Protein AF-A0A0P1L965-F1 (afdb_monomer)

Foldseek 3Di:
DDPVVVVVVVVVVVVVVVPPPPQQFLVVLVPDDLVRQLVVLVVVVVVLVVVLVVLLVVLVVCCVVVNDHPVVSCVVSCVSCVQVDLDPDDSSNLSVQLNVQSVDVLRRQQGVVLSSSLSRVVSVPDDCPDPVNVVSSVVRSPPD

Solvent-accessible surface area (backbone atoms only — not comparable to full-atom values): 8160 Å² total; per-residue (Å²): 132,56,76,65,57,55,53,53,52,51,50,51,56,53,54,55,65,71,66,55,77,76,70,57,18,26,63,52,56,68,71,46,55,73,65,59,49,44,52,51,51,48,53,52,50,52,51,50,57,52,51,52,52,53,48,50,52,53,44,51,52,36,38,76,70,66,75,42,54,70,69,57,45,50,53,50,49,53,58,56,50,62,79,69,49,55,84,88,67,47,61,67,58,52,48,51,52,52,51,60,53,41,68,40,78,76,38,29,74,29,40,49,71,62,50,48,50,55,50,40,44,39,67,67,65,46,53,73,88,37,71,69,44,46,51,52,53,50,54,49,54,63,76,113

Secondary structure (DSSP, 8-state):
--HHHHHHHHHHHHHHHHTS----BHHHHHTS-HHHHHHHHHHHHHHHHHHHHHHHHHHHHHHHTTSS-HHHHHHHHHHHHHTT--TT--HHHHHHHHHHHHTSGGGTTSBHHHHHHHHHHHHTT--TTSHHHHHHHHHHHT--

Organism: NCBI:txid1633631

Radius of gyration: 21.32 Å; Cα contacts (8 Å, |Δi|>4): 87; chains: 1; bounding box: 48×51×56 Å

Sequence (144 aa):
MSRVSLVVSALIIFAASLYSQSVRDGKWWQGLDKNAKIYFVAGFWNGVTWGDDVLKDALANLQKNGIINQNAADAVFQKWTGYTDIGSTKVGEIVDRIDNLYSDPQNQAIVISDMMTVVVLNIQGLSLSTDVMQQLLQSYRQRR

pLDDT: mean 91.23, std 10.3, range [54.44, 98.31]

Structure (mmCIF, N/CA/C/O backbone):
data_AF-A0A0P1L965-F1
#
_entry.id   AF-A0A0P1L965-F1
#
loop_
_atom_site.group_PDB
_atom_site.id
_atom_site.type_symbol
_atom_site.label_atom_id
_atom_site.label_alt_id
_atom_site.label_comp_id
_atom_site.label_asym_id
_atom_site.label_entity_id
_atom_site.label_seq_id
_atom_site.pdbx_PDB_ins_code
_atom_site.Cartn_x
_atom_site.Cartn_y
_atom_site.Cartn_z
_atom_site.occupancy
_atom_site.B_iso_or_equiv
_atom_site.auth_seq_id
_atom_site.auth_comp_id
_atom_site.auth_asym_id
_atom_site.auth_atom_id
_atom_site.pdbx_PDB_model_num
ATOM 1 N N . MET A 1 1 ? 23.179 -38.370 -28.902 1.00 59.09 1 MET A N 1
ATOM 2 C CA . MET A 1 1 ? 21.839 -37.783 -28.672 1.00 59.09 1 MET A CA 1
ATOM 3 C C . MET A 1 1 ? 21.115 -37.697 -30.004 1.00 59.09 1 MET A C 1
ATOM 5 O O . MET A 1 1 ? 21.708 -37.208 -30.958 1.00 59.09 1 MET A O 1
ATOM 9 N N . SER A 1 2 ? 19.896 -38.230 -30.111 1.00 70.88 2 SER A N 1
ATOM 10 C CA . SER A 1 2 ? 19.133 -38.154 -31.365 1.00 70.88 2 SER A CA 1
ATOM 11 C C . SER A 1 2 ? 18.650 -36.716 -31.605 1.00 70.88 2 SER A C 1
ATOM 13 O O . SER A 1 2 ? 18.393 -35.987 -30.645 1.00 70.88 2 SER A O 1
ATOM 15 N N . ARG A 1 3 ? 18.496 -36.298 -32.871 1.00 72.50 3 ARG A N 1
ATOM 16 C CA . ARG A 1 3 ? 17.924 -34.979 -33.221 1.00 72.50 3 ARG A CA 1
ATOM 17 C C . ARG A 1 3 ? 16.537 -34.771 -32.598 1.00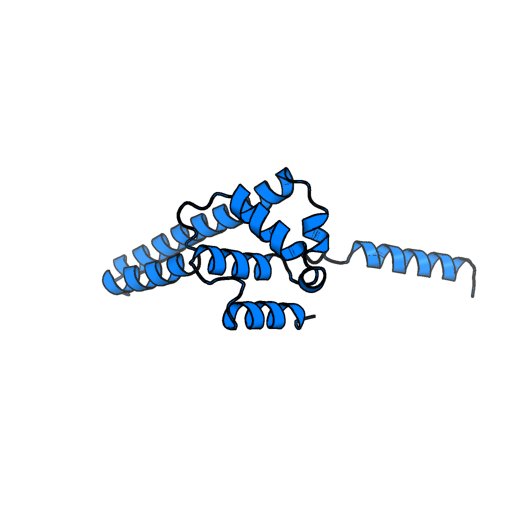 72.50 3 ARG A C 1
ATOM 19 O O . ARG A 1 3 ? 16.204 -33.659 -32.211 1.00 72.50 3 ARG A O 1
ATOM 26 N N . VAL A 1 4 ? 15.778 -35.855 -32.426 1.00 75.81 4 VAL A N 1
ATOM 27 C CA . VAL A 1 4 ? 14.467 -35.861 -31.764 1.00 75.81 4 VAL A CA 1
ATOM 28 C C . VAL A 1 4 ? 14.594 -35.505 -30.278 1.00 75.81 4 VAL A C 1
ATOM 30 O O . VAL A 1 4 ? 13.823 -34.697 -29.775 1.00 75.81 4 VAL A O 1
ATOM 33 N N . SER A 1 5 ? 15.614 -36.022 -29.587 1.00 74.06 5 SER A N 1
ATOM 34 C CA . SER A 1 5 ? 15.858 -35.718 -28.169 1.00 74.06 5 SER A CA 1
ATOM 35 C C . SER A 1 5 ? 16.186 -34.238 -27.930 1.00 74.06 5 SER A C 1
ATOM 37 O O . SER A 1 5 ? 15.726 -33.674 -26.946 1.00 74.06 5 SER A O 1
ATOM 39 N N . LEU A 1 6 ? 16.921 -33.588 -28.842 1.00 80.38 6 LEU A N 1
ATOM 40 C CA . LEU A 1 6 ? 17.230 -32.151 -28.750 1.00 80.38 6 LEU A CA 1
ATOM 41 C C . LEU A 1 6 ? 15.986 -31.270 -28.930 1.00 80.38 6 LEU A C 1
ATOM 43 O O . LEU A 1 6 ? 15.813 -30.298 -28.199 1.00 80.38 6 LEU A O 1
ATOM 47 N N . VAL A 1 7 ? 15.104 -31.630 -29.867 1.00 82.88 7 VAL A N 1
ATOM 48 C CA . VAL A 1 7 ? 13.850 -30.900 -30.117 1.00 82.88 7 VAL A CA 1
ATOM 49 C C . VAL A 1 7 ? 12.899 -31.022 -28.926 1.00 82.88 7 VAL A C 1
ATOM 51 O O . VAL A 1 7 ? 12.320 -30.027 -28.498 1.00 82.88 7 VAL A O 1
ATOM 54 N N . VAL A 1 8 ? 12.786 -32.218 -28.342 1.00 82.81 8 VAL A N 1
ATOM 55 C CA . VAL A 1 8 ? 11.954 -32.449 -27.152 1.00 82.81 8 VAL A CA 1
ATOM 56 C C . VAL A 1 8 ? 12.480 -31.659 -25.949 1.00 82.81 8 VAL A C 1
ATOM 58 O O . VAL A 1 8 ? 11.697 -30.993 -25.278 1.00 82.81 8 VAL A O 1
ATOM 61 N N . SER A 1 9 ? 13.794 -31.647 -25.701 1.00 81.00 9 SER A N 1
ATOM 62 C CA . SER A 1 9 ? 14.376 -30.845 -24.615 1.00 81.00 9 SER A CA 1
ATOM 63 C C . SER A 1 9 ? 14.174 -29.339 -24.816 1.00 81.00 9 SER A C 1
ATOM 65 O O . SER A 1 9 ? 13.839 -28.643 -23.860 1.00 81.00 9 SER A O 1
ATOM 67 N N . ALA A 1 10 ? 14.314 -28.834 -26.046 1.00 81.44 10 ALA A N 1
ATOM 68 C CA . ALA A 1 10 ? 14.072 -27.425 -26.355 1.00 81.44 10 ALA A CA 1
ATOM 69 C C . ALA A 1 10 ? 12.603 -27.023 -26.134 1.00 81.44 10 ALA A C 1
ATOM 71 O O . ALA A 1 10 ? 12.336 -25.968 -25.563 1.00 81.44 10 ALA A O 1
ATOM 72 N N . LEU A 1 11 ? 11.653 -27.884 -26.518 1.00 81.00 11 LEU A N 1
ATOM 73 C CA . LEU A 1 11 ? 10.222 -27.664 -26.289 1.00 81.00 11 LEU A CA 1
ATOM 74 C C . LEU A 1 11 ? 9.863 -27.666 -24.799 1.00 81.00 11 LEU A C 1
ATOM 76 O O . LEU A 1 11 ? 9.066 -26.836 -24.371 1.00 81.00 11 LEU A O 1
ATOM 80 N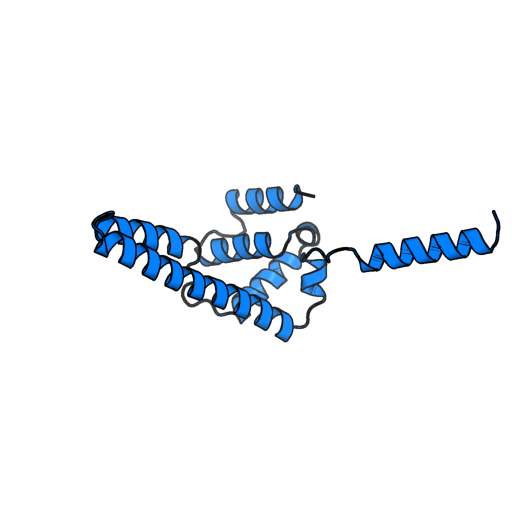 N . ILE A 1 12 ? 10.471 -28.548 -24.001 1.00 77.69 12 ILE A N 1
ATOM 81 C CA . ILE A 1 12 ? 10.251 -28.594 -22.547 1.00 77.69 12 ILE A CA 1
ATOM 82 C C . ILE A 1 12 ? 10.799 -27.330 -21.868 1.00 77.69 12 ILE A C 1
ATOM 84 O O . ILE A 1 12 ? 10.114 -26.747 -21.030 1.00 77.69 12 ILE A O 1
ATOM 88 N N . ILE A 1 13 ? 11.992 -26.862 -22.256 1.00 75.75 13 ILE A N 1
ATOM 89 C CA . ILE A 1 13 ? 12.577 -25.615 -21.730 1.00 75.75 13 ILE A CA 1
ATOM 90 C C . ILE A 1 13 ? 11.714 -24.403 -22.117 1.00 75.75 13 ILE A C 1
ATOM 92 O O . ILE A 1 13 ? 11.457 -23.531 -21.287 1.00 75.75 13 ILE A O 1
ATOM 96 N N . PHE A 1 14 ? 11.215 -24.370 -23.354 1.00 73.69 14 PHE A N 1
ATOM 97 C CA . PHE A 1 14 ? 10.331 -23.306 -23.825 1.00 73.69 14 PHE A CA 1
ATOM 98 C C . PHE A 1 14 ? 8.984 -23.311 -23.083 1.00 73.69 14 PHE A C 1
ATOM 100 O O . PHE A 1 14 ? 8.541 -22.270 -22.603 1.00 73.69 14 PHE A O 1
ATOM 107 N N . ALA A 1 15 ? 8.368 -24.480 -22.891 1.00 70.12 15 ALA A N 1
ATOM 108 C CA . ALA A 1 15 ? 7.123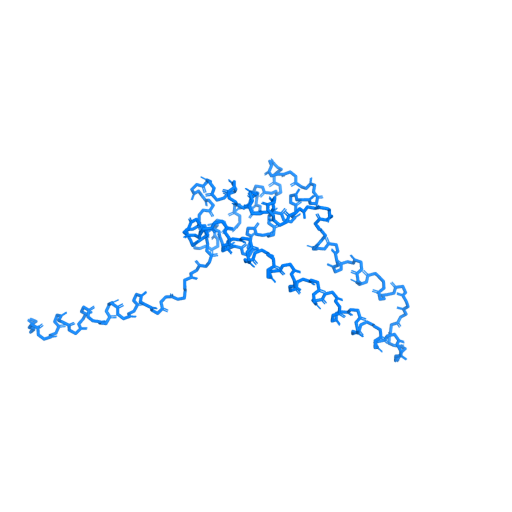 -24.616 -22.135 1.00 70.12 15 ALA A CA 1
ATOM 109 C C . ALA A 1 15 ? 7.284 -24.232 -20.651 1.00 70.12 15 ALA A C 1
ATOM 111 O O . ALA A 1 15 ? 6.410 -23.573 -20.091 1.00 70.12 15 ALA A O 1
ATOM 112 N N . ALA A 1 16 ? 8.419 -24.569 -20.029 1.00 60.66 16 ALA A N 1
ATOM 113 C CA . ALA A 1 16 ? 8.727 -24.178 -18.653 1.00 60.66 16 ALA A CA 1
ATOM 114 C C . ALA A 1 16 ? 8.870 -22.652 -18.490 1.00 60.66 16 ALA A C 1
ATOM 116 O O . ALA A 1 16 ? 8.488 -22.107 -17.457 1.00 60.66 16 ALA A O 1
ATOM 117 N N . SER A 1 17 ? 9.356 -21.948 -19.520 1.00 59.97 17 SER A N 1
ATOM 118 C CA . SER A 1 17 ? 9.472 -20.481 -19.505 1.00 59.97 17 SER A CA 1
ATOM 119 C C . SER A 1 17 ? 8.118 -19.756 -19.534 1.00 59.97 17 SER A C 1
ATOM 121 O O . SER A 1 17 ? 7.993 -18.673 -18.966 1.00 59.97 17 SER A O 1
ATOM 123 N N . LEU A 1 18 ? 7.088 -20.376 -20.121 1.00 58.31 18 LEU A N 1
ATOM 124 C CA . LEU A 1 18 ? 5.727 -19.830 -20.202 1.00 58.31 18 LEU A CA 1
ATOM 125 C C . LEU A 1 18 ? 4.917 -20.034 -18.910 1.00 58.31 18 LEU A C 1
ATOM 127 O O . LEU A 1 18 ? 3.943 -19.323 -18.683 1.00 58.31 18 LEU A O 1
ATOM 131 N N . TYR A 1 19 ? 5.318 -20.992 -18.068 1.00 54.47 19 TYR A N 1
ATOM 132 C CA . TYR A 1 19 ? 4.640 -21.344 -16.813 1.00 54.47 19 TYR A CA 1
ATOM 133 C C . TYR A 1 19 ? 5.192 -20.622 -15.577 1.00 54.47 19 TYR A C 1
ATOM 135 O O . TYR A 1 19 ? 4.700 -20.834 -14.467 1.00 54.47 19 TYR A O 1
ATOM 143 N N . SER A 1 20 ? 6.204 -19.766 -15.741 1.00 54.44 20 SER A N 1
ATOM 144 C CA . SER A 1 20 ? 6.662 -18.904 -14.656 1.00 54.44 20 SER A CA 1
ATOM 145 C C . SER A 1 20 ? 5.561 -17.893 -14.344 1.00 54.44 20 SER A C 1
ATOM 147 O O . SER A 1 20 ? 5.280 -17.002 -15.146 1.00 54.44 20 SER A O 1
ATOM 149 N N . GLN A 1 21 ? 4.911 -18.042 -13.187 1.00 58.06 21 GLN A N 1
ATOM 150 C CA . GLN A 1 21 ? 4.037 -17.011 -12.641 1.00 58.06 21 GLN A CA 1
ATOM 151 C C . GLN A 1 21 ? 4.863 -15.727 -12.571 1.00 58.06 21 GLN A C 1
ATOM 153 O O . GLN A 1 21 ? 5.801 -15.638 -11.780 1.00 58.06 21 GLN A O 1
ATOM 158 N N . SER A 1 22 ? 4.572 -14.764 -13.451 1.00 68.00 22 SER A N 1
ATOM 159 C CA . SER A 1 22 ? 5.383 -13.556 -13.559 1.00 68.00 22 SER A CA 1
ATOM 160 C C . SER A 1 22 ? 5.375 -12.856 -12.206 1.00 68.00 22 SER A C 1
ATOM 162 O O . SER A 1 22 ? 4.333 -12.353 -11.768 1.00 68.00 22 SER A O 1
ATOM 164 N N . VAL A 1 23 ? 6.520 -12.860 -11.527 1.00 87.38 23 VAL A N 1
ATOM 165 C CA . VAL A 1 23 ? 6.676 -12.141 -10.270 1.00 87.38 23 VAL A CA 1
ATOM 166 C C . VAL A 1 23 ? 6.390 -10.673 -10.568 1.00 87.38 23 VAL A C 1
ATOM 168 O O . VAL A 1 23 ? 7.022 -10.073 -11.435 1.00 87.38 23 VAL A O 1
ATOM 171 N N . ARG A 1 24 ? 5.385 -10.108 -9.897 1.00 93.50 24 ARG A N 1
ATOM 172 C CA . ARG A 1 24 ? 4.991 -8.708 -10.080 1.00 93.50 24 ARG A CA 1
ATOM 173 C C . ARG A 1 24 ? 5.973 -7.824 -9.327 1.00 93.50 24 ARG A C 1
ATOM 175 O O . ARG A 1 24 ? 5.716 -7.458 -8.187 1.00 93.50 24 ARG A O 1
ATOM 182 N N . ASP A 1 25 ? 7.123 -7.565 -9.926 1.00 95.31 25 ASP A N 1
ATOM 183 C CA . ASP A 1 25 ? 8.208 -6.761 -9.365 1.00 95.31 25 ASP A CA 1
ATOM 184 C C . ASP A 1 25 ? 8.496 -5.511 -10.195 1.00 95.31 25 ASP A C 1
ATOM 186 O O . ASP A 1 25 ? 7.691 -5.137 -11.048 1.00 95.31 25 ASP A O 1
ATOM 190 N N . GLY A 1 26 ? 9.623 -4.846 -9.939 1.00 96.12 26 GLY A N 1
ATOM 191 C CA . GLY A 1 26 ? 9.989 -3.618 -10.638 1.00 96.12 26 GLY A CA 1
ATOM 192 C C . GLY A 1 26 ? 10.128 -3.792 -12.147 1.00 96.12 26 GLY A C 1
ATOM 193 O O . GLY A 1 26 ? 9.722 -2.901 -12.891 1.00 96.12 26 GLY A O 1
ATOM 194 N N . LYS A 1 27 ? 10.598 -4.957 -12.615 1.00 94.75 27 LYS A N 1
ATOM 195 C CA . LYS A 1 27 ? 10.725 -5.230 -14.055 1.00 94.75 27 LYS A CA 1
ATOM 196 C C . LYS A 1 27 ? 9.356 -5.371 -14.698 1.00 94.75 27 LYS A C 1
ATOM 198 O O . LYS A 1 27 ? 9.109 -4.801 -15.759 1.00 94.75 27 LYS A O 1
ATOM 203 N N . TRP A 1 28 ? 8.463 -6.110 -14.040 1.00 95.94 28 TRP A N 1
ATOM 204 C CA . TRP A 1 28 ? 7.070 -6.210 -14.465 1.00 95.94 28 TRP A CA 1
ATOM 205 C C . TRP A 1 28 ? 6.403 -4.830 -14.483 1.00 95.94 28 TRP A C 1
ATOM 207 O O . TRP A 1 28 ? 5.800 -4.463 -15.487 1.00 95.94 28 TRP A O 1
ATOM 217 N N . TRP A 1 29 ? 6.567 -4.046 -13.415 1.00 97.50 29 TRP A N 1
ATOM 218 C CA . TRP A 1 29 ? 5.974 -2.719 -13.275 1.00 97.50 29 TRP A CA 1
ATOM 219 C C . TRP A 1 29 ? 6.456 -1.739 -14.349 1.00 97.50 29 TRP A C 1
ATOM 221 O O . TRP A 1 29 ? 5.648 -1.047 -14.964 1.00 97.50 29 TRP A O 1
ATOM 231 N N . GLN A 1 30 ? 7.763 -1.694 -14.618 1.00 96.19 30 GLN A N 1
ATOM 232 C CA . GLN A 1 30 ? 8.338 -0.828 -15.651 1.00 96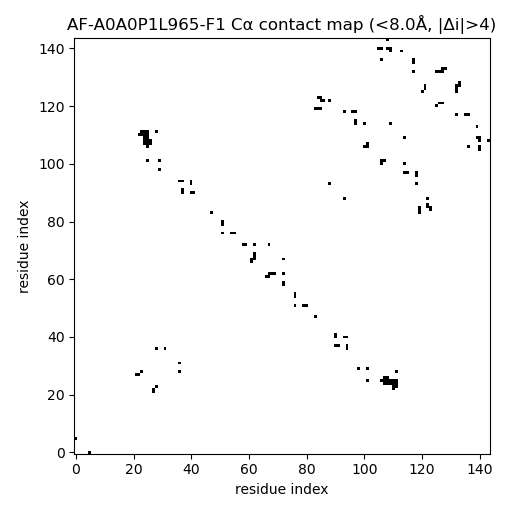.19 30 GLN A CA 1
ATOM 233 C C . GLN A 1 30 ? 7.933 -1.230 -17.072 1.00 96.19 30 GLN A C 1
ATOM 235 O O . GLN A 1 30 ? 7.933 -0.378 -17.958 1.00 96.19 30 GLN A O 1
ATOM 240 N N . GLY A 1 31 ? 7.559 -2.494 -17.288 1.00 95.38 31 GLY A N 1
ATOM 241 C CA . GLY A 1 31 ? 7.004 -2.965 -18.556 1.00 95.38 31 GLY A CA 1
ATOM 242 C C . GLY A 1 31 ? 5.559 -2.525 -18.814 1.00 95.38 31 GLY A C 1
ATOM 243 O O . GLY A 1 31 ? 5.071 -2.694 -19.930 1.00 95.38 31 GLY A O 1
ATOM 244 N N . LEU A 1 32 ? 4.864 -1.975 -17.813 1.00 96.50 32 LEU A N 1
ATOM 245 C CA . LEU A 1 32 ? 3.499 -1.478 -17.956 1.00 96.50 32 LEU A CA 1
ATOM 246 C C . LEU A 1 32 ? 3.477 -0.052 -18.510 1.00 96.50 32 LEU A C 1
ATOM 248 O O . LEU A 1 32 ? 4.271 0.805 -18.113 1.00 96.50 32 LEU A O 1
ATOM 252 N N . ASP A 1 33 ? 2.488 0.237 -19.353 1.00 97.06 33 ASP A N 1
ATOM 253 C CA . ASP A 1 33 ? 2.155 1.618 -19.683 1.00 97.06 33 ASP A CA 1
ATOM 254 C C . ASP A 1 33 ? 1.503 2.350 -18.491 1.00 97.06 33 ASP A C 1
ATOM 256 O O . ASP A 1 33 ? 1.093 1.755 -17.486 1.00 97.06 33 ASP A O 1
ATOM 260 N N . LYS A 1 34 ? 1.399 3.678 -18.601 1.00 95.25 34 LYS A N 1
ATOM 261 C CA . LYS A 1 34 ? 0.858 4.526 -17.531 1.00 95.25 34 LYS A CA 1
ATOM 262 C C . LYS A 1 34 ? -0.591 4.177 -17.164 1.00 95.25 34 LYS A C 1
ATOM 264 O O . LYS A 1 34 ? -0.939 4.231 -15.986 1.00 95.25 34 LYS A O 1
ATOM 269 N N . ASN A 1 35 ? -1.428 3.806 -18.132 1.00 96.38 35 ASN A N 1
ATOM 270 C CA . ASN A 1 35 ? -2.830 3.478 -17.873 1.00 96.38 35 ASN A CA 1
ATOM 271 C C . ASN A 1 35 ? -2.945 2.158 -17.106 1.00 96.38 35 ASN A C 1
ATOM 273 O O . ASN A 1 35 ? -3.685 2.083 -16.129 1.00 96.38 35 ASN A O 1
ATOM 277 N N . ALA A 1 36 ? -2.160 1.147 -17.480 1.00 97.50 36 ALA A N 1
ATOM 278 C CA . ALA A 1 36 ? -2.102 -0.130 -16.779 1.00 97.50 36 ALA A CA 1
ATOM 279 C C . ALA A 1 36 ? -1.660 0.032 -15.313 1.00 97.50 36 ALA A C 1
ATOM 281 O O . ALA A 1 36 ? -2.263 -0.568 -14.422 1.00 97.50 36 ALA A O 1
ATOM 282 N N . LYS A 1 37 ? -0.674 0.899 -15.040 1.00 98.12 37 LYS A N 1
ATOM 283 C CA . LYS A 1 37 ? -0.258 1.243 -13.667 1.00 98.12 37 LYS A CA 1
ATOM 284 C C . LYS A 1 37 ? -1.383 1.908 -12.871 1.00 98.12 37 LYS A C 1
ATOM 286 O O . LYS A 1 37 ? -1.640 1.523 -11.731 1.00 98.12 37 LYS A O 1
ATOM 291 N N . ILE A 1 38 ? -2.084 2.867 -13.481 1.00 97.06 38 ILE A N 1
ATOM 292 C CA . ILE A 1 38 ? -3.236 3.542 -12.866 1.00 97.06 38 ILE A CA 1
ATOM 293 C C . ILE A 1 38 ? -4.341 2.534 -12.542 1.00 97.06 38 ILE A C 1
ATOM 295 O O . ILE A 1 38 ? -4.840 2.532 -11.420 1.00 97.06 38 ILE A O 1
ATOM 299 N N . TYR A 1 39 ? -4.701 1.650 -13.478 1.00 96.81 39 TYR A N 1
ATOM 300 C CA . TYR A 1 39 ? -5.724 0.629 -13.243 1.00 96.81 39 TYR A CA 1
ATOM 301 C C . TYR A 1 39 ? -5.326 -0.354 -12.146 1.00 96.81 39 TYR A C 1
ATOM 303 O O . TYR A 1 39 ? -6.171 -0.731 -11.336 1.00 96.81 39 TYR A O 1
ATOM 311 N N . PHE A 1 40 ? -4.049 -0.735 -12.077 1.00 96.25 40 PHE A N 1
ATOM 312 C CA . PHE A 1 40 ? -3.550 -1.591 -11.008 1.00 96.25 40 PHE A CA 1
ATOM 313 C C . PHE A 1 40 ? -3.723 -0.937 -9.632 1.00 96.25 40 PHE A C 1
ATOM 315 O O . PHE A 1 40 ? -4.311 -1.539 -8.735 1.00 96.25 40 PHE A O 1
ATOM 322 N N . VAL A 1 41 ? -3.253 0.304 -9.470 1.00 96.31 41 VAL A N 1
ATOM 323 C CA . VAL A 1 41 ? -3.336 1.025 -8.189 1.00 96.31 41 VAL A CA 1
ATOM 324 C C . VAL A 1 41 ? -4.786 1.339 -7.824 1.00 96.31 41 VAL A C 1
ATOM 326 O O . VAL A 1 41 ? -5.175 1.159 -6.673 1.00 96.31 41 VAL A O 1
ATOM 329 N N . ALA A 1 42 ? -5.612 1.741 -8.793 1.00 94.38 42 ALA A N 1
ATOM 330 C CA . ALA A 1 42 ? -7.039 1.965 -8.574 1.00 94.38 42 ALA A CA 1
ATOM 331 C C . ALA A 1 42 ? -7.755 0.679 -8.133 1.00 94.38 42 ALA A C 1
ATOM 333 O O . ALA A 1 42 ? -8.545 0.710 -7.194 1.00 94.38 42 ALA A O 1
ATOM 334 N N . GLY A 1 43 ? -7.450 -0.459 -8.764 1.00 94.62 43 GLY A N 1
ATOM 335 C CA . GLY A 1 43 ? -7.998 -1.760 -8.380 1.00 94.62 43 GLY A CA 1
ATOM 336 C C . GLY A 1 43 ? -7.563 -2.193 -6.980 1.00 94.62 43 GLY A C 1
ATOM 337 O O . GLY A 1 43 ? -8.390 -2.671 -6.206 1.00 94.62 43 GLY A O 1
ATOM 338 N N . PHE A 1 44 ? -6.292 -1.973 -6.630 1.00 93.25 44 PHE A N 1
ATOM 339 C CA . PHE A 1 44 ? -5.788 -2.216 -5.279 1.00 93.25 44 PHE A CA 1
ATOM 340 C C . PHE A 1 44 ? -6.553 -1.380 -4.245 1.00 93.25 44 PHE A C 1
ATOM 342 O O . PHE A 1 44 ? -7.055 -1.929 -3.266 1.00 93.25 44 PHE A O 1
ATOM 349 N N . TRP A 1 45 ? -6.707 -0.073 -4.485 1.00 91.25 45 TRP A N 1
ATOM 350 C CA . TRP A 1 45 ? -7.383 0.815 -3.538 1.00 91.25 45 TRP A CA 1
ATOM 351 C C . TRP A 1 45 ? -8.887 0.553 -3.435 1.00 91.25 45 TRP A C 1
ATOM 353 O O . TRP A 1 45 ? -9.444 0.585 -2.345 1.00 91.25 45 TRP A O 1
ATOM 363 N N . ASN A 1 46 ? -9.534 0.196 -4.546 1.00 92.81 46 ASN A N 1
ATOM 364 C CA . ASN A 1 46 ? -10.914 -0.282 -4.529 1.00 92.81 46 ASN A CA 1
ATOM 365 C C . ASN A 1 46 ? -11.065 -1.538 -3.650 1.00 92.81 46 ASN A C 1
ATOM 367 O O . ASN A 1 46 ? -12.044 -1.669 -2.921 1.00 92.81 46 ASN A O 1
ATOM 371 N N . GLY A 1 47 ? -10.080 -2.443 -3.678 1.00 93.38 47 GLY A N 1
ATOM 372 C CA . GLY A 1 47 ? -10.028 -3.601 -2.784 1.00 93.38 47 GLY A CA 1
ATOM 373 C C . GLY A 1 47 ? -9.888 -3.220 -1.307 1.00 93.38 47 GLY A C 1
ATOM 374 O O . GLY A 1 47 ? -10.560 -3.816 -0.470 1.00 93.38 47 GLY A O 1
ATOM 375 N N . VAL A 1 48 ? -9.071 -2.209 -0.990 1.00 92.06 48 VAL A N 1
ATOM 376 C CA . VAL A 1 48 ? -8.948 -1.654 0.372 1.00 92.06 48 VAL A CA 1
ATOM 377 C C . VAL A 1 48 ? -10.289 -1.100 0.852 1.00 92.06 48 VAL A C 1
ATOM 379 O O . VAL A 1 48 ? -10.771 -1.519 1.899 1.00 92.06 48 VAL A O 1
ATOM 382 N N . THR A 1 49 ? -10.938 -0.242 0.057 1.00 91.62 49 THR A N 1
ATOM 383 C CA . THR A 1 49 ? -12.255 0.325 0.398 1.00 91.62 49 THR A CA 1
ATOM 384 C C . THR A 1 49 ? -13.298 -0.763 0.636 1.00 91.62 49 THR A C 1
ATOM 386 O O . THR A 1 49 ? -14.054 -0.700 1.602 1.00 91.62 49 THR A O 1
ATOM 389 N N . TRP A 1 50 ? -13.315 -1.802 -0.201 1.00 95.06 50 TRP A N 1
ATOM 390 C CA . TRP A 1 50 ? -14.235 -2.920 -0.007 1.00 95.06 50 TRP A CA 1
ATOM 391 C C . TRP A 1 50 ? -13.919 -3.720 1.266 1.00 95.06 50 TRP A C 1
ATOM 393 O O . TRP A 1 50 ? -14.830 -4.135 1.978 1.00 95.06 50 TRP A O 1
ATOM 403 N N . GLY A 1 51 ? -12.634 -3.894 1.589 1.00 94.69 51 GLY A N 1
ATOM 404 C CA . GLY A 1 51 ? -12.189 -4.497 2.845 1.00 94.69 51 GLY A CA 1
ATOM 405 C C . GLY A 1 51 ? -12.658 -3.720 4.078 1.00 94.69 51 GLY A C 1
ATOM 406 O O . GLY A 1 51 ? -13.113 -4.335 5.043 1.00 94.69 51 GLY A O 1
ATOM 407 N N . ASP A 1 52 ? -12.619 -2.387 4.025 1.00 94.38 52 ASP A N 1
ATOM 408 C CA . ASP A 1 52 ? -13.130 -1.526 5.096 1.00 94.38 52 ASP A CA 1
ATOM 409 C C . ASP A 1 52 ? -14.629 -1.745 5.326 1.00 94.38 52 ASP A C 1
ATOM 411 O O . ASP A 1 52 ? -15.073 -1.854 6.470 1.00 94.38 52 ASP A O 1
ATOM 415 N N . ASP A 1 53 ? -15.413 -1.841 4.253 1.00 95.75 53 ASP A N 1
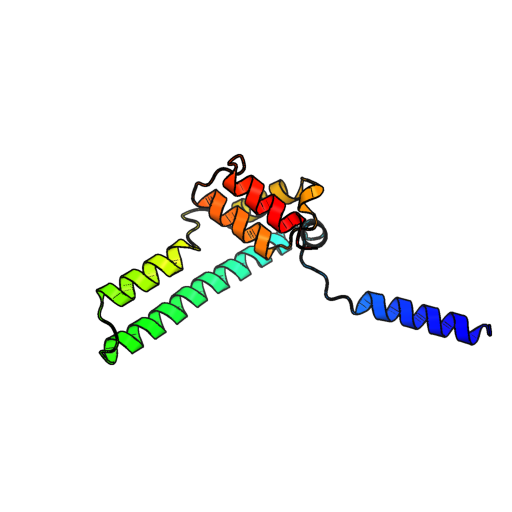ATOM 416 C CA . ASP A 1 53 ? -16.861 -2.038 4.346 1.00 95.75 53 ASP A CA 1
ATOM 417 C C . ASP A 1 53 ? -17.223 -3.432 4.875 1.00 95.75 53 ASP A C 1
ATOM 419 O O . ASP A 1 53 ? -18.099 -3.555 5.735 1.00 95.75 53 ASP A O 1
ATOM 423 N N . VAL A 1 54 ? -16.504 -4.474 4.444 1.00 96.75 54 VAL A N 1
ATOM 424 C CA . VAL A 1 54 ? -16.660 -5.835 4.985 1.00 96.75 54 VAL A CA 1
ATOM 425 C C . VAL A 1 54 ? -16.327 -5.872 6.479 1.00 96.75 54 VAL A C 1
ATOM 427 O O . VAL A 1 54 ? -17.049 -6.497 7.259 1.00 96.75 54 VAL A O 1
ATOM 430 N N . LEU A 1 55 ? -15.263 -5.187 6.909 1.00 96.62 55 LEU A N 1
ATOM 431 C CA . LEU A 1 55 ? -14.912 -5.124 8.325 1.00 96.62 55 LEU A CA 1
ATOM 432 C C . LEU A 1 55 ? -15.971 -4.370 9.138 1.00 96.62 55 LEU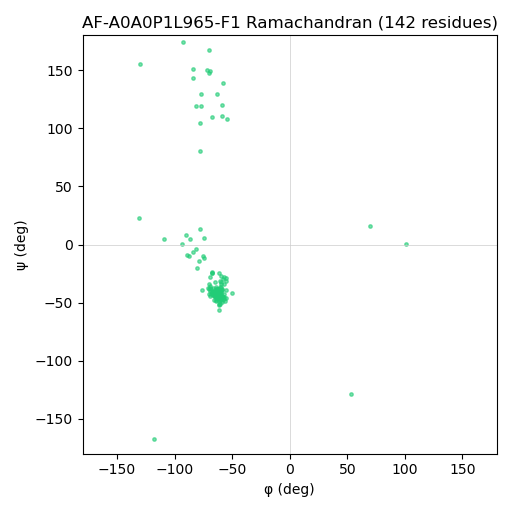 A C 1
ATOM 434 O O . LEU A 1 55 ? -16.337 -4.833 10.218 1.00 96.62 55 LEU A O 1
ATOM 438 N N . LYS A 1 56 ? -16.488 -3.240 8.638 1.00 96.38 56 LYS A N 1
ATOM 439 C CA . LYS A 1 56 ? -17.575 -2.504 9.308 1.00 96.38 56 LYS A CA 1
ATOM 440 C C . LYS A 1 56 ? -18.808 -3.377 9.506 1.00 96.38 56 LYS A C 1
ATOM 442 O O . LYS A 1 56 ? -19.364 -3.372 10.601 1.00 96.38 56 LYS A O 1
ATOM 447 N N . ASP A 1 57 ? -19.216 -4.128 8.484 1.00 97.88 57 ASP A N 1
ATOM 448 C CA . ASP A 1 57 ? -20.360 -5.041 8.577 1.00 97.88 57 ASP A CA 1
ATOM 449 C C . ASP A 1 57 ? -20.129 -6.127 9.639 1.00 97.88 57 ASP A C 1
ATOM 451 O O . ASP A 1 57 ? -20.966 -6.338 10.522 1.00 97.88 57 ASP A O 1
ATOM 455 N N . ALA A 1 58 ? -18.943 -6.745 9.637 1.00 98.00 58 ALA A N 1
ATOM 456 C CA . ALA A 1 58 ? -18.570 -7.731 10.644 1.00 98.00 58 ALA A CA 1
ATOM 457 C C . ALA A 1 58 ? -18.599 -7.142 12.067 1.00 98.00 58 ALA A C 1
ATOM 459 O O . ALA A 1 58 ? -19.169 -7.744 12.978 1.00 98.00 58 ALA A O 1
ATOM 460 N N . LEU A 1 59 ? -18.033 -5.949 12.267 1.00 98.12 59 LEU A N 1
ATOM 461 C CA . LEU A 1 59 ? -18.038 -5.266 13.562 1.00 98.12 59 LEU A CA 1
ATOM 462 C C . LEU A 1 59 ? -19.461 -4.907 14.012 1.00 98.12 59 LEU A C 1
ATOM 464 O O . LEU A 1 59 ? -19.807 -5.164 15.166 1.00 98.12 59 LEU A O 1
ATOM 468 N N . ALA A 1 60 ? -20.307 -4.400 13.113 1.00 97.69 60 ALA A N 1
ATOM 469 C CA . ALA A 1 60 ? -21.709 -4.101 13.400 1.00 97.69 60 ALA A CA 1
ATOM 470 C C . ALA A 1 60 ? -22.492 -5.362 13.808 1.00 97.69 60 ALA A C 1
ATOM 472 O O . ALA A 1 60 ? -23.317 -5.325 14.726 1.00 97.69 60 ALA A O 1
ATOM 473 N N . ASN A 1 61 ? -22.204 -6.505 13.180 1.00 98.12 61 ASN A N 1
ATOM 474 C CA . ASN A 1 61 ? -22.794 -7.786 13.559 1.00 98.12 61 ASN A CA 1
ATOM 475 C C . ASN A 1 61 ? -22.377 -8.215 14.977 1.00 98.12 61 ASN A C 1
ATOM 477 O O . ASN A 1 61 ? -23.229 -8.579 15.792 1.00 98.12 61 ASN A O 1
ATOM 481 N N . LEU A 1 62 ? -21.084 -8.116 15.301 1.00 98.06 62 LEU A N 1
ATOM 482 C CA . LEU A 1 62 ? -20.565 -8.440 16.634 1.00 98.06 62 LEU A CA 1
ATOM 483 C C . LEU A 1 62 ? -21.164 -7.533 17.721 1.00 98.06 62 LEU A C 1
ATOM 485 O O . LEU A 1 62 ? -21.502 -8.017 18.804 1.00 98.06 62 LEU A O 1
ATOM 489 N N . GLN A 1 63 ? -21.340 -6.241 17.430 1.00 97.50 63 GLN A N 1
ATOM 490 C CA . GLN A 1 63 ? -21.999 -5.288 18.327 1.00 97.50 63 GLN A CA 1
ATOM 491 C C . GLN A 1 63 ? -23.466 -5.642 18.567 1.00 97.50 63 GLN A C 1
ATOM 493 O O . GLN A 1 63 ? -23.911 -5.709 19.712 1.00 97.50 63 GLN A O 1
ATOM 498 N N . LYS A 1 64 ? -24.217 -5.910 17.491 1.00 97.12 64 LYS A N 1
ATOM 499 C CA . LYS A 1 64 ? -25.635 -6.285 17.562 1.00 97.12 64 LYS A CA 1
ATOM 500 C C . LYS A 1 64 ? -25.858 -7.528 18.427 1.00 97.12 64 LYS A C 1
ATOM 502 O O . LYS A 1 64 ? -26.868 -7.618 19.118 1.00 97.12 64 LYS A O 1
ATOM 507 N N . ASN A 1 65 ? -24.907 -8.460 18.406 1.00 97.56 65 ASN A N 1
ATOM 508 C C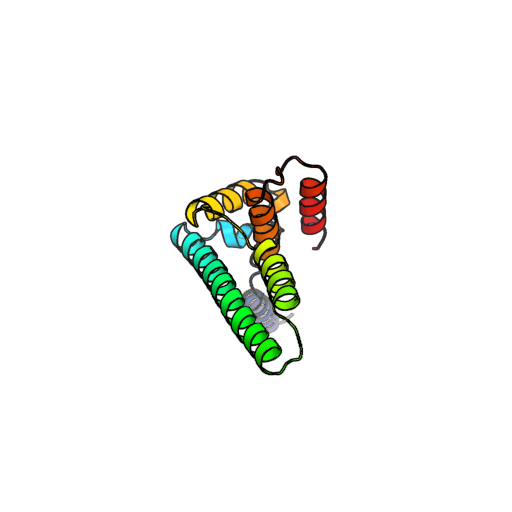A . ASN A 1 65 ? -24.949 -9.693 19.190 1.00 97.56 65 ASN A CA 1
ATOM 509 C C . ASN A 1 65 ? -24.371 -9.541 20.611 1.00 97.56 65 ASN A C 1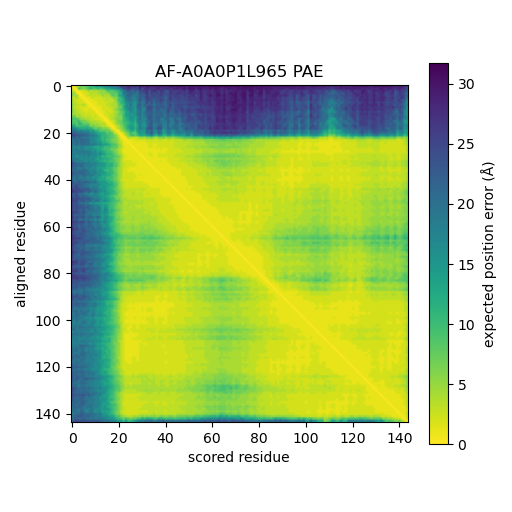
ATOM 511 O O . ASN A 1 65 ? -24.257 -10.533 21.327 1.00 97.56 65 ASN A O 1
ATOM 515 N N . GLY A 1 66 ? -23.986 -8.329 21.027 1.00 96.75 66 GLY A N 1
ATOM 516 C CA . GLY A 1 66 ? -23.453 -8.055 22.363 1.00 96.75 66 GLY A CA 1
ATOM 517 C C . GLY A 1 66 ? -22.059 -8.634 22.629 1.00 96.75 66 GLY A C 1
ATOM 518 O O . GLY A 1 66 ? -21.657 -8.725 23.785 1.00 96.75 66 GLY A O 1
ATOM 519 N N . ILE A 1 67 ? -21.322 -9.035 21.586 1.00 98.19 67 ILE A N 1
ATOM 520 C CA . ILE A 1 67 ? -19.980 -9.629 21.715 1.00 98.19 67 ILE A CA 1
ATOM 521 C C . ILE A 1 67 ? -18.940 -8.543 22.010 1.00 98.19 67 ILE A C 1
ATOM 523 O O . ILE A 1 67 ? -18.030 -8.742 22.812 1.00 98.19 67 ILE A O 1
ATOM 527 N N . ILE A 1 68 ? -19.083 -7.386 21.361 1.00 97.88 68 ILE A N 1
ATOM 528 C CA . ILE A 1 68 ? -18.229 -6.212 21.556 1.00 97.88 68 ILE A CA 1
ATOM 529 C C . ILE A 1 68 ? -19.091 -4.970 21.781 1.00 97.88 68 ILE A C 1
ATOM 531 O O . ILE A 1 68 ? -20.237 -4.907 21.343 1.00 97.88 68 ILE A O 1
ATOM 535 N N . ASN A 1 69 ? -18.529 -3.964 22.448 1.00 97.69 69 ASN A N 1
ATOM 536 C CA . ASN A 1 69 ? -19.158 -2.650 22.576 1.00 97.69 69 ASN A CA 1
ATOM 537 C C . ASN A 1 69 ? -18.700 -1.693 21.457 1.00 97.69 69 ASN A C 1
ATOM 539 O O . ASN A 1 69 ? -17.810 -2.020 20.667 1.00 97.69 69 ASN A O 1
ATOM 543 N N . GLN A 1 70 ? -19.301 -0.499 21.408 1.00 96.31 70 GLN A N 1
ATOM 544 C CA . GLN A 1 70 ? -18.970 0.532 20.417 1.00 96.31 70 GLN A CA 1
ATOM 545 C C . GLN A 1 70 ? -17.482 0.901 20.431 1.00 96.31 70 GLN A C 1
ATOM 547 O O . GLN A 1 70 ? -16.829 0.841 19.396 1.00 96.31 70 GLN A O 1
ATOM 552 N N . ASN A 1 71 ? -16.927 1.165 21.615 1.00 97.56 71 ASN A N 1
ATOM 553 C CA . ASN A 1 71 ? -15.530 1.572 21.766 1.00 97.56 71 ASN A CA 1
ATOM 554 C C . ASN A 1 71 ? -14.547 0.526 21.219 1.00 97.56 71 ASN A C 1
ATOM 556 O O . ASN A 1 71 ? -13.533 0.880 20.624 1.00 97.56 71 ASN A O 1
ATOM 560 N N . ALA A 1 72 ? -14.832 -0.763 21.421 1.00 96.88 72 ALA A N 1
ATOM 561 C CA . ALA A 1 72 ? -14.003 -1.845 20.905 1.00 96.88 72 ALA A CA 1
ATOM 562 C C . ALA A 1 72 ? -14.065 -1.926 19.374 1.00 96.88 72 ALA A C 1
ATOM 564 O O . ALA A 1 72 ? -13.027 -2.083 18.734 1.00 96.88 72 ALA A O 1
ATOM 565 N N . ALA A 1 73 ? -15.256 -1.786 18.787 1.00 97.19 73 ALA A N 1
ATOM 566 C CA . ALA A 1 73 ? -15.406 -1.752 17.336 1.00 97.19 73 ALA A CA 1
ATOM 567 C C . ALA A 1 73 ? -14.674 -0.552 16.719 1.00 97.19 73 ALA A C 1
ATOM 569 O O . ALA A 1 73 ? -13.915 -0.732 15.769 1.00 97.19 73 ALA A O 1
ATOM 570 N N . ASP A 1 74 ? -14.833 0.638 17.302 1.00 96.81 74 ASP A N 1
ATOM 571 C CA . ASP A 1 74 ? -14.171 1.858 16.835 1.00 96.81 74 ASP A CA 1
ATOM 572 C C . ASP A 1 74 ? -12.650 1.736 16.920 1.00 96.81 74 ASP A C 1
ATOM 574 O O . ASP A 1 74 ? -11.953 2.066 15.965 1.00 96.81 74 ASP A O 1
ATOM 578 N N . ALA A 1 75 ? -12.121 1.191 18.020 1.00 96.50 75 ALA A N 1
ATOM 579 C CA . ALA A 1 75 ? -10.685 0.979 18.179 1.00 96.50 75 ALA A CA 1
ATOM 580 C C . ALA A 1 75 ? -10.119 -0.007 17.143 1.00 96.50 75 ALA A C 1
ATOM 582 O O . ALA A 1 75 ? -9.032 0.215 16.604 1.00 96.50 75 ALA A O 1
ATOM 583 N N . VAL A 1 76 ? -10.845 -1.092 16.844 1.00 95.62 76 VAL A N 1
ATOM 584 C CA . VAL A 1 76 ? -10.444 -2.055 15.806 1.00 95.62 76 VAL A CA 1
ATOM 585 C C . VAL A 1 76 ? -10.487 -1.405 14.429 1.00 95.62 76 VAL A C 1
ATOM 587 O O . VAL A 1 76 ? -9.513 -1.511 13.685 1.00 95.62 76 VAL A O 1
ATOM 590 N N . PHE A 1 77 ? -11.578 -0.711 14.102 1.00 95.62 77 PHE A N 1
ATOM 591 C CA . PHE A 1 77 ? -11.744 -0.079 12.801 1.00 95.62 77 PHE A CA 1
ATOM 592 C C . PHE A 1 77 ? -10.714 1.035 12.576 1.00 95.62 77 PHE A C 1
ATOM 594 O O . PHE A 1 77 ? -10.051 1.051 11.544 1.00 95.62 77 PHE A O 1
ATOM 601 N N . GLN A 1 78 ? -10.482 1.892 13.574 1.00 95.06 78 GLN A N 1
ATOM 602 C CA . GLN A 1 78 ? -9.457 2.936 13.521 1.00 95.06 78 GLN A CA 1
ATOM 603 C C . GLN A 1 78 ? -8.057 2.347 13.320 1.00 95.06 78 GLN A C 1
ATOM 605 O O . GLN A 1 78 ? -7.269 2.866 12.527 1.00 95.06 78 GLN A O 1
ATOM 610 N N . LYS A 1 79 ? -7.731 1.254 14.024 1.00 92.81 79 LYS A N 1
ATOM 611 C CA . LYS A 1 79 ? -6.448 0.569 13.847 1.00 92.81 79 LYS A CA 1
ATOM 612 C C . LYS A 1 79 ? -6.322 -0.031 12.447 1.00 92.81 79 LYS A C 1
ATOM 614 O O . LYS A 1 79 ? -5.248 0.051 11.864 1.00 92.81 79 LYS A O 1
ATOM 619 N N . TRP A 1 80 ? -7.393 -0.620 11.921 1.00 92.69 80 TRP A N 1
ATOM 620 C CA . TRP A 1 80 ? -7.431 -1.194 10.579 1.00 92.69 80 TRP A CA 1
ATOM 621 C C . TRP A 1 80 ? -7.174 -0.138 9.502 1.00 92.69 80 TRP A C 1
ATOM 623 O O . TRP A 1 80 ? -6.204 -0.256 8.755 1.00 92.69 80 TRP A O 1
ATOM 633 N N . THR A 1 81 ? -7.971 0.934 9.484 1.00 91.00 81 THR A N 1
ATOM 634 C CA . THR A 1 81 ? -7.849 1.992 8.472 1.00 91.00 81 THR A CA 1
ATOM 635 C C . THR A 1 81 ? -6.552 2.781 8.610 1.00 91.00 81 THR A C 1
ATOM 637 O O . THR A 1 81 ? -6.054 3.318 7.628 1.00 91.00 81 THR A O 1
ATOM 640 N N . GLY A 1 82 ? -5.955 2.824 9.807 1.00 87.88 82 GLY A N 1
ATOM 641 C CA . GLY A 1 82 ? -4.651 3.451 10.025 1.00 87.88 82 GLY A CA 1
ATOM 642 C C . GLY A 1 82 ? -3.519 2.831 9.195 1.00 87.88 82 GLY A C 1
ATOM 643 O O . GLY A 1 82 ? -2.577 3.533 8.837 1.00 87.88 82 GLY A O 1
ATOM 644 N N . TYR A 1 83 ? -3.607 1.550 8.820 1.00 83.44 83 TYR A N 1
ATOM 645 C CA . TYR A 1 83 ? -2.602 0.904 7.961 1.00 83.44 83 TYR A CA 1
ATOM 646 C C . TYR A 1 83 ? -2.756 1.232 6.476 1.00 83.44 83 TYR A C 1
ATOM 648 O O . TYR A 1 83 ? -1.848 0.966 5.689 1.00 83.44 83 TYR A O 1
ATOM 656 N N . THR A 1 84 ? -3.897 1.790 6.090 1.00 84.88 84 THR A N 1
ATOM 657 C CA . THR A 1 84 ? -4.258 2.054 4.701 1.00 84.88 84 THR A CA 1
ATOM 658 C C . THR A 1 84 ? -4.756 3.480 4.517 1.00 84.88 84 THR A C 1
ATOM 660 O O . THR A 1 84 ? -5.475 3.755 3.572 1.00 84.88 84 THR A O 1
ATOM 663 N N . ASP A 1 85 ? -4.404 4.422 5.386 1.00 88.38 85 ASP A N 1
ATOM 664 C CA . ASP A 1 85 ? -4.761 5.821 5.162 1.00 88.38 85 ASP A CA 1
ATOM 665 C C . ASP A 1 85 ? -3.770 6.468 4.183 1.00 88.38 85 ASP A C 1
ATOM 667 O O . ASP A 1 85 ? -2.571 6.531 4.465 1.00 88.38 85 ASP A O 1
ATOM 671 N N . ILE A 1 86 ? -4.270 6.942 3.037 1.00 90.56 86 ILE A N 1
ATOM 672 C CA . ILE A 1 86 ? -3.498 7.713 2.044 1.00 90.56 86 ILE A CA 1
ATOM 673 C C . ILE A 1 86 ? -3.910 9.191 1.983 1.00 90.56 86 ILE A C 1
ATOM 675 O O . ILE A 1 86 ? -3.422 9.933 1.122 1.00 90.56 86 ILE A O 1
ATOM 679 N N . GLY A 1 87 ? -4.812 9.632 2.862 1.00 88.94 87 GLY A N 1
ATOM 680 C CA . GLY A 1 87 ? -5.345 10.989 2.882 1.00 88.94 87 GLY A CA 1
ATOM 681 C C . GLY A 1 87 ? -5.915 11.419 1.527 1.00 88.94 87 GLY A C 1
ATOM 682 O O . GLY A 1 87 ? -6.718 10.721 0.913 1.00 88.94 87 GLY A O 1
ATOM 683 N N . SER A 1 88 ? -5.485 12.586 1.042 1.00 92.06 88 SER A N 1
ATOM 684 C CA . SER A 1 88 ? -5.893 13.153 -0.252 1.00 92.06 88 SER A CA 1
ATOM 685 C C . SER A 1 88 ? -4.997 12.748 -1.433 1.00 92.06 88 SER A C 1
ATOM 687 O O . SER A 1 88 ? -5.155 13.297 -2.528 1.00 92.06 88 SER A O 1
ATOM 689 N N . THR A 1 89 ? -4.064 11.810 -1.230 1.00 95.25 89 THR A N 1
ATOM 690 C CA . THR A 1 89 ? -3.107 11.385 -2.263 1.00 95.25 89 THR A CA 1
ATOM 691 C C . THR A 1 89 ? -3.838 10.757 -3.441 1.00 95.25 89 THR A C 1
ATOM 693 O O . THR A 1 89 ? -4.655 9.847 -3.287 1.00 95.25 89 THR A O 1
ATOM 696 N N . LYS A 1 90 ? -3.531 11.221 -4.652 1.00 95.12 90 LYS A N 1
ATOM 697 C CA . LYS A 1 90 ? -4.186 10.728 -5.870 1.00 95.12 90 LYS A CA 1
ATOM 698 C C . LYS A 1 90 ? -3.513 9.457 -6.376 1.00 95.12 90 LYS A C 1
ATOM 700 O O . LYS A 1 90 ? -2.300 9.308 -6.280 1.00 95.12 90 LYS A O 1
ATOM 705 N N . VAL A 1 91 ? -4.274 8.591 -7.050 1.00 94.94 91 VAL A N 1
ATOM 706 C CA . VAL A 1 91 ? -3.749 7.368 -7.696 1.00 94.94 91 VAL A CA 1
ATOM 707 C C . VAL A 1 91 ? -2.534 7.654 -8.589 1.00 94.94 91 VAL A C 1
ATOM 709 O O . VAL A 1 91 ? -1.559 6.911 -8.549 1.00 94.94 91 VAL A O 1
ATOM 712 N N . GLY A 1 92 ? -2.557 8.747 -9.359 1.00 94.56 92 GLY A N 1
ATOM 713 C CA . GLY A 1 92 ? -1.417 9.144 -10.193 1.00 94.56 92 GLY A CA 1
ATOM 714 C C . GLY A 1 92 ? -0.150 9.448 -9.385 1.00 94.56 92 GLY A C 1
ATOM 715 O O . GLY A 1 92 ? 0.929 9.025 -9.774 1.00 94.56 92 GLY A O 1
ATOM 716 N N . GLU A 1 93 ? -0.284 10.088 -8.223 1.00 96.56 93 GLU A N 1
ATOM 717 C CA . GLU A 1 93 ? 0.847 10.399 -7.338 1.00 96.56 93 GLU A CA 1
ATOM 718 C C . GLU A 1 93 ? 1.420 9.129 -6.694 1.00 96.56 93 GLU A C 1
ATOM 720 O O . GLU A 1 93 ? 2.627 9.026 -6.489 1.00 96.56 93 GLU A O 1
ATOM 725 N N . ILE A 1 94 ? 0.570 8.139 -6.402 1.00 97.06 94 ILE A N 1
ATOM 726 C CA . ILE A 1 94 ? 1.009 6.814 -5.944 1.00 97.06 94 ILE A CA 1
ATOM 727 C C . ILE A 1 94 ? 1.825 6.131 -7.046 1.00 97.06 94 ILE A C 1
ATOM 729 O O . ILE A 1 94 ? 2.921 5.644 -6.775 1.00 97.06 94 ILE A O 1
ATOM 733 N N . VAL A 1 95 ? 1.331 6.136 -8.290 1.00 98.06 95 VAL A N 1
ATOM 734 C CA . VAL A 1 95 ? 2.057 5.590 -9.450 1.00 98.06 95 VAL A CA 1
ATOM 735 C C . VAL A 1 95 ? 3.421 6.263 -9.608 1.00 98.06 95 VAL A C 1
ATOM 737 O O . VAL A 1 95 ? 4.422 5.560 -9.725 1.00 98.06 95 VAL A O 1
ATOM 740 N N . ASP A 1 96 ? 3.480 7.594 -9.534 1.00 97.81 96 ASP A N 1
ATOM 741 C CA . ASP A 1 96 ? 4.730 8.348 -9.668 1.00 97.81 96 ASP A CA 1
ATOM 742 C C . ASP A 1 96 ? 5.728 8.004 -8.541 1.00 97.81 96 ASP A C 1
ATOM 744 O O . ASP A 1 96 ? 6.927 7.860 -8.782 1.00 97.81 96 ASP A O 1
ATOM 748 N N . ARG A 1 97 ? 5.255 7.803 -7.302 1.00 97.56 97 ARG A N 1
ATOM 749 C CA . ARG A 1 97 ? 6.104 7.357 -6.180 1.00 97.56 97 ARG A CA 1
ATOM 750 C C . ARG A 1 97 ? 6.668 5.954 -6.401 1.00 97.56 97 ARG A C 1
ATOM 752 O O . ARG A 1 97 ? 7.845 5.732 -6.120 1.00 97.56 97 ARG A O 1
ATOM 759 N N . ILE A 1 98 ? 5.860 5.026 -6.912 1.00 98.19 98 ILE A N 1
ATOM 760 C CA . ILE A 1 98 ? 6.309 3.667 -7.245 1.00 98.19 98 ILE A CA 1
ATOM 761 C C . ILE A 1 98 ? 7.348 3.712 -8.374 1.00 98.19 98 ILE A C 1
ATOM 763 O O . ILE A 1 98 ? 8.388 3.064 -8.271 1.00 98.19 98 ILE A O 1
ATOM 767 N N . ASP A 1 99 ? 7.102 4.506 -9.422 1.00 98.31 99 ASP A N 1
ATOM 768 C CA . ASP A 1 99 ? 8.046 4.698 -10.529 1.00 98.31 99 ASP A CA 1
ATOM 769 C C . ASP A 1 99 ? 9.386 5.253 -10.039 1.00 98.31 99 ASP A C 1
ATOM 771 O O . ASP A 1 99 ? 10.442 4.722 -10.393 1.00 98.31 99 ASP A O 1
ATOM 775 N N . ASN A 1 100 ? 9.355 6.255 -9.158 1.00 97.94 100 ASN A N 1
ATOM 776 C CA . ASN A 1 100 ? 10.559 6.813 -8.550 1.00 97.94 100 ASN A CA 1
ATOM 777 C C . ASN A 1 100 ? 11.326 5.769 -7.730 1.00 97.94 100 ASN A C 1
ATOM 779 O O . ASN A 1 100 ? 12.547 5.684 -7.841 1.00 97.94 100 ASN A O 1
ATOM 783 N N . LEU A 1 101 ? 10.641 4.937 -6.943 1.00 97.88 101 LEU A N 1
ATOM 784 C CA . LEU A 1 101 ? 11.296 3.888 -6.160 1.00 97.88 101 LEU A CA 1
ATOM 785 C C . LEU A 1 101 ? 11.897 2.794 -7.047 1.00 97.88 101 LEU A C 1
ATOM 787 O O . LEU A 1 101 ? 13.023 2.368 -6.795 1.00 97.88 101 LEU A O 1
ATOM 791 N N . TYR A 1 102 ? 11.208 2.366 -8.106 1.00 98.06 102 TYR A N 1
ATOM 792 C CA . TYR A 1 102 ? 11.760 1.395 -9.055 1.00 98.06 102 TYR A CA 1
ATOM 793 C C . TYR A 1 102 ? 12.808 1.984 -10.005 1.00 98.06 102 TYR A C 1
ATOM 795 O O . TYR A 1 102 ? 13.497 1.221 -10.678 1.00 98.06 102 TYR A O 1
ATOM 803 N N . SER A 1 103 ? 13.001 3.304 -10.055 1.00 97.06 103 SER A N 1
ATOM 804 C CA . SER A 1 103 ? 14.118 3.889 -10.811 1.00 97.06 103 SER A CA 1
ATOM 805 C C . SER A 1 103 ? 15.492 3.444 -10.282 1.00 97.06 103 SER A C 1
ATOM 807 O O . SER A 1 103 ? 16.450 3.392 -11.051 1.00 97.06 103 SER A O 1
ATOM 809 N N . ASP A 1 104 ? 15.577 3.044 -9.006 1.00 96.25 104 ASP A N 1
ATOM 810 C CA . ASP A 1 104 ? 16.756 2.410 -8.414 1.00 96.25 104 ASP A CA 1
ATOM 811 C C . ASP A 1 104 ? 16.850 0.928 -8.845 1.00 96.25 104 ASP A C 1
ATOM 813 O O . ASP A 1 104 ? 15.970 0.124 -8.504 1.00 96.25 104 ASP A O 1
ATOM 817 N N . PRO A 1 105 ? 17.929 0.515 -9.542 1.00 95.19 105 PRO A N 1
ATOM 818 C CA . PRO A 1 105 ? 18.145 -0.876 -9.933 1.00 95.19 105 PRO A CA 1
ATOM 819 C C . PRO A 1 105 ? 18.117 -1.870 -8.765 1.00 95.19 105 PRO A C 1
AT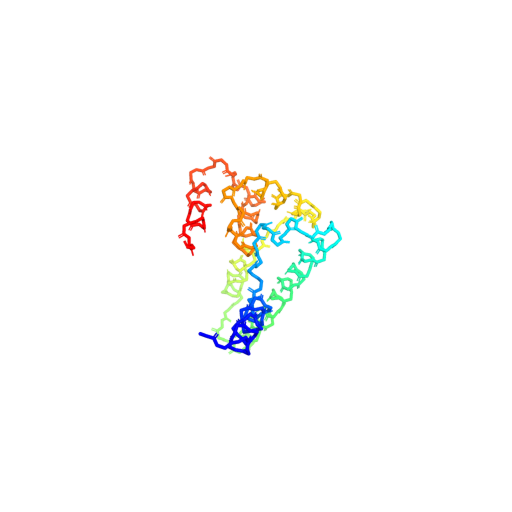OM 821 O O . PRO A 1 105 ? 17.726 -3.021 -8.959 1.00 95.19 105 PRO A O 1
ATOM 824 N N . GLN A 1 106 ? 18.485 -1.450 -7.549 1.00 95.19 106 GLN A N 1
ATOM 825 C CA . GLN A 1 106 ? 18.437 -2.309 -6.360 1.00 95.19 106 GLN A CA 1
ATOM 826 C C . GLN A 1 106 ? 17.002 -2.658 -5.951 1.00 95.19 106 GLN A C 1
ATOM 828 O O . GLN A 1 106 ? 16.769 -3.693 -5.332 1.00 95.19 106 GLN A O 1
ATOM 833 N N . ASN A 1 107 ? 16.029 -1.825 -6.322 1.00 96.88 107 ASN A N 1
ATOM 834 C CA . ASN A 1 107 ? 14.623 -2.021 -5.985 1.00 96.88 107 ASN A CA 1
ATOM 835 C C . ASN A 1 107 ? 13.880 -2.884 -7.008 1.00 96.88 107 ASN A C 1
ATOM 837 O O . ASN A 1 107 ? 12.765 -3.314 -6.738 1.00 96.88 107 ASN A O 1
ATOM 841 N N . GLN A 1 108 ? 14.484 -3.196 -8.157 1.00 95.00 108 GLN A N 1
ATOM 842 C CA . GLN A 1 108 ? 13.847 -3.952 -9.245 1.00 95.00 108 GLN A CA 1
ATOM 843 C C . GLN A 1 108 ? 13.348 -5.339 -8.830 1.00 95.00 108 GLN A C 1
ATOM 845 O O . GLN A 1 108 ? 12.372 -5.846 -9.378 1.00 95.00 108 GLN A O 1
ATOM 850 N N . ALA A 1 109 ? 14.010 -5.947 -7.848 1.00 93.94 109 ALA A N 1
ATOM 851 C CA . ALA A 1 109 ? 13.640 -7.238 -7.287 1.00 93.94 109 ALA A CA 1
ATOM 852 C C . ALA A 1 109 ? 12.558 -7.149 -6.191 1.00 93.94 109 ALA A C 1
ATOM 854 O O . ALA A 1 109 ? 12.064 -8.170 -5.723 1.00 93.94 109 ALA A O 1
ATOM 855 N N . ILE A 1 110 ? 12.155 -5.959 -5.754 1.00 96.75 110 ILE A N 1
ATOM 856 C CA . ILE A 1 110 ? 11.100 -5.823 -4.747 1.00 96.75 110 ILE A CA 1
ATOM 857 C C . ILE A 1 110 ? 9.746 -6.052 -5.425 1.00 96.75 110 ILE A C 1
ATOM 859 O O . ILE A 1 110 ? 9.448 -5.453 -6.461 1.00 96.75 110 ILE A O 1
ATOM 863 N N . VAL A 1 111 ? 8.917 -6.927 -4.856 1.00 96.31 111 VAL A N 1
ATOM 864 C CA . VAL A 1 111 ? 7.559 -7.172 -5.363 1.00 96.31 111 VAL A CA 1
ATOM 865 C C . VAL A 1 111 ? 6.656 -5.957 -5.131 1.00 96.31 111 VAL A C 1
ATOM 867 O O . VAL A 1 111 ? 6.816 -5.224 -4.158 1.00 96.31 111 VAL A O 1
ATOM 870 N N . ILE A 1 112 ? 5.679 -5.747 -6.011 1.00 95.88 112 ILE A N 1
ATOM 871 C CA . ILE A 1 112 ? 4.825 -4.554 -6.009 1.00 95.88 112 ILE A CA 1
ATOM 872 C C . ILE A 1 112 ? 4.038 -4.389 -4.706 1.00 95.88 112 ILE A C 1
ATOM 874 O O . ILE A 1 112 ? 3.825 -3.265 -4.272 1.00 95.88 112 ILE A O 1
ATOM 878 N N . SER A 1 113 ? 3.648 -5.478 -4.038 1.00 93.81 113 SER A N 1
ATOM 879 C CA . SER A 1 113 ? 2.956 -5.417 -2.742 1.00 93.81 113 SER A CA 1
ATOM 880 C C . SER A 1 113 ? 3.830 -4.818 -1.636 1.00 93.81 113 SER A C 1
ATOM 882 O O . SER A 1 113 ? 3.367 -3.996 -0.845 1.00 93.81 113 SER A O 1
ATOM 884 N N . ASP A 1 114 ? 5.109 -5.190 -1.610 1.00 96.19 114 ASP A N 1
ATOM 885 C CA . ASP A 1 114 ? 6.079 -4.655 -0.655 1.00 96.19 114 ASP A CA 1
ATOM 886 C C . ASP A 1 114 ? 6.384 -3.189 -0.989 1.00 96.19 114 ASP A C 1
ATOM 888 O O . ASP A 1 114 ? 6.442 -2.336 -0.104 1.00 96.19 114 ASP A O 1
ATOM 892 N N . MET A 1 115 ? 6.470 -2.861 -2.281 1.00 96.94 115 MET A N 1
ATOM 893 C CA . MET A 1 115 ? 6.652 -1.481 -2.727 1.00 96.94 115 MET A CA 1
ATOM 894 C C . MET A 1 115 ? 5.455 -0.583 -2.378 1.00 96.94 115 MET A C 1
ATOM 896 O O . MET A 1 115 ? 5.639 0.542 -1.918 1.00 96.94 115 MET A O 1
ATOM 900 N N . MET A 1 116 ? 4.224 -1.082 -2.521 1.00 95.31 116 MET A N 1
ATOM 901 C CA . MET A 1 116 ? 3.013 -0.381 -2.079 1.00 95.31 116 MET A CA 1
ATOM 902 C C . MET A 1 116 ? 3.057 -0.077 -0.579 1.00 95.31 116 MET A C 1
ATOM 904 O O . MET A 1 116 ? 2.682 1.020 -0.175 1.00 95.31 116 MET A O 1
ATOM 908 N N . THR A 1 117 ? 3.573 -1.001 0.238 1.00 94.44 117 THR A N 1
ATOM 909 C CA . THR A 1 117 ? 3.750 -0.781 1.684 1.00 94.44 117 THR A CA 1
ATOM 910 C C . THR A 1 117 ? 4.694 0.393 1.953 1.00 94.44 117 THR A C 1
ATOM 912 O O . THR A 1 117 ? 4.360 1.288 2.727 1.00 94.44 117 THR A O 1
ATOM 915 N N . VAL A 1 118 ? 5.843 0.439 1.268 1.00 96.50 118 VAL A N 1
ATOM 916 C CA . VAL A 1 118 ? 6.797 1.562 1.356 1.00 96.50 118 VAL A CA 1
ATOM 917 C C . VAL A 1 118 ? 6.128 2.884 0.979 1.00 96.50 118 VAL A C 1
ATOM 919 O O . VAL A 1 118 ? 6.294 3.885 1.677 1.00 96.50 118 VAL A O 1
ATOM 922 N N . VAL A 1 119 ? 5.348 2.895 -0.105 1.00 96.31 119 VAL A N 1
ATOM 923 C CA . VAL A 1 119 ? 4.662 4.101 -0.582 1.00 96.31 119 VAL A CA 1
ATOM 924 C C . VAL A 1 119 ? 3.593 4.576 0.398 1.00 96.31 119 VAL A C 1
ATOM 926 O O . VAL A 1 119 ? 3.548 5.770 0.681 1.00 96.31 119 VAL A O 1
ATOM 929 N N . VAL A 1 120 ? 2.778 3.677 0.959 1.00 94.81 120 VAL A N 1
ATOM 930 C CA . VAL A 1 120 ? 1.761 4.035 1.964 1.00 94.81 120 VAL A CA 1
ATOM 931 C C . VAL A 1 120 ? 2.419 4.633 3.203 1.00 94.81 120 VAL A C 1
ATOM 933 O O . VAL A 1 120 ? 2.054 5.731 3.612 1.00 94.81 120 VAL A O 1
ATOM 936 N N . LEU A 1 121 ? 3.458 3.993 3.744 1.00 94.88 121 LEU A N 1
ATOM 937 C CA . LEU A 1 121 ? 4.197 4.539 4.886 1.00 94.88 121 LEU A CA 1
ATOM 938 C C . LEU A 1 121 ? 4.809 5.913 4.572 1.00 94.88 121 LEU A C 1
ATOM 940 O O . LEU A 1 121 ? 4.829 6.800 5.425 1.00 94.88 121 LEU A O 1
ATOM 944 N N . ASN A 1 122 ? 5.281 6.112 3.339 1.00 95.75 122 ASN A N 1
ATOM 945 C CA . ASN A 1 122 ? 5.800 7.403 2.913 1.00 95.75 122 ASN A CA 1
ATOM 946 C C . ASN A 1 122 ? 4.719 8.486 2.801 1.00 95.75 122 ASN A C 1
ATOM 948 O O . ASN A 1 122 ? 4.966 9.629 3.184 1.00 95.75 122 ASN A O 1
ATOM 952 N N . ILE A 1 123 ? 3.523 8.135 2.328 1.00 95.31 123 ILE A N 1
ATOM 953 C CA . ILE A 1 123 ? 2.355 9.026 2.319 1.00 95.31 123 ILE A CA 1
ATOM 954 C C . ILE A 1 123 ? 1.955 9.405 3.751 1.00 95.31 123 ILE A C 1
ATOM 956 O O . ILE A 1 123 ? 1.662 10.567 4.016 1.00 95.31 123 ILE A O 1
ATOM 960 N N . GLN A 1 124 ? 2.045 8.458 4.685 1.00 93.50 124 GLN A N 1
ATOM 961 C CA . GLN A 1 124 ? 1.763 8.654 6.111 1.00 93.50 124 GLN A CA 1
ATOM 962 C C . GLN A 1 124 ? 2.856 9.435 6.867 1.00 93.50 124 GLN A C 1
ATOM 964 O O . GLN A 1 124 ? 2.785 9.593 8.084 1.00 93.50 124 GLN A O 1
ATOM 969 N N . GLY A 1 125 ? 3.864 9.954 6.158 1.00 93.38 125 GLY A N 1
ATOM 970 C CA . GLY A 1 125 ? 4.867 10.868 6.705 1.00 93.38 125 GLY A CA 1
ATOM 971 C C . GLY A 1 125 ? 6.208 10.228 7.057 1.00 93.38 125 GLY A C 1
ATOM 972 O O . GLY A 1 125 ? 7.121 10.941 7.477 1.00 93.38 125 GLY A O 1
ATOM 973 N N . LEU A 1 126 ? 6.389 8.918 6.851 1.00 94.44 126 LEU A N 1
ATOM 974 C CA . LEU A 1 126 ? 7.694 8.291 7.051 1.00 94.44 126 LEU A CA 1
ATOM 975 C C . LEU A 1 126 ? 8.606 8.593 5.854 1.00 94.44 126 LEU A C 1
ATOM 977 O O . LEU A 1 126 ? 8.455 8.036 4.764 1.00 94.44 126 LEU A O 1
ATOM 981 N N . SER A 1 127 ? 9.564 9.506 6.031 1.00 95.69 127 SER A N 1
ATOM 982 C CA . SER A 1 127 ? 10.489 9.861 4.949 1.00 95.69 127 SER A CA 1
ATOM 983 C C . SER A 1 127 ? 11.260 8.634 4.447 1.00 95.69 127 SER A C 1
ATOM 985 O O . SER A 1 127 ? 11.748 7.819 5.239 1.00 95.69 127 SER A O 1
ATOM 987 N N . LEU A 1 128 ? 11.426 8.547 3.122 1.00 95.06 128 LEU A N 1
ATOM 988 C CA . LEU A 1 128 ? 12.209 7.495 2.473 1.00 95.06 128 LEU A CA 1
ATOM 989 C C . LEU A 1 128 ? 13.655 7.450 2.969 1.00 95.06 128 LEU A C 1
ATOM 991 O O . LEU A 1 128 ? 14.257 6.386 2.971 1.00 95.06 128 LEU A O 1
ATOM 995 N N . SER A 1 129 ? 14.203 8.577 3.422 1.00 94.38 129 SER A N 1
ATOM 996 C CA . SER A 1 129 ? 15.579 8.680 3.914 1.00 94.38 129 SER A CA 1
ATOM 997 C C . SER A 1 129 ? 15.772 8.219 5.361 1.00 94.38 129 SER A C 1
ATOM 999 O O . SER A 1 129 ? 16.894 8.263 5.852 1.00 94.38 129 SER A O 1
ATOM 1001 N N . THR A 1 130 ? 14.707 7.849 6.078 1.00 95.94 130 THR A N 1
ATOM 1002 C CA . THR A 1 130 ? 14.832 7.386 7.469 1.00 95.94 130 THR A CA 1
ATOM 1003 C C . THR A 1 130 ? 15.500 6.018 7.542 1.00 95.94 130 THR A C 1
ATOM 1005 O O . THR A 1 130 ? 15.269 5.170 6.679 1.00 95.94 130 THR A O 1
ATOM 1008 N N . ASP A 1 131 ? 16.252 5.765 8.617 1.00 95.81 131 ASP A N 1
ATOM 1009 C CA . ASP A 1 131 ? 16.884 4.459 8.856 1.00 95.81 131 ASP A CA 1
ATOM 1010 C C . ASP A 1 131 ? 15.860 3.321 8.838 1.00 95.81 131 ASP A C 1
ATOM 1012 O O . ASP A 1 131 ? 16.116 2.268 8.263 1.00 95.81 131 ASP A O 1
ATOM 1016 N N . VAL A 1 132 ? 14.668 3.554 9.399 1.00 96.19 132 VAL A N 1
ATOM 1017 C CA . VAL A 1 132 ? 13.568 2.579 9.398 1.00 96.19 132 VAL A CA 1
ATOM 1018 C C . VAL A 1 132 ? 13.145 2.235 7.971 1.00 96.19 132 VAL A C 1
ATOM 1020 O O . VAL A 1 132 ? 13.022 1.057 7.637 1.00 96.19 132 VAL A O 1
ATOM 1023 N N . MET A 1 133 ? 12.958 3.235 7.105 1.00 96.56 133 MET A N 1
ATOM 1024 C CA . MET A 1 133 ? 12.550 2.983 5.723 1.00 96.56 133 MET A CA 1
ATOM 1025 C C . MET A 1 133 ? 13.659 2.324 4.898 1.00 96.56 133 MET A C 1
ATOM 1027 O O . MET A 1 133 ? 13.390 1.428 4.099 1.00 96.56 133 MET A O 1
ATOM 1031 N N . GLN A 1 134 ? 14.914 2.717 5.119 1.00 96.75 134 GLN A N 1
ATOM 1032 C CA . GLN A 1 134 ? 16.064 2.101 4.459 1.00 96.75 134 GLN A CA 1
ATOM 1033 C C . GLN A 1 134 ? 16.255 0.641 4.887 1.00 96.75 134 GLN A C 1
ATOM 1035 O O . GLN A 1 134 ? 16.476 -0.222 4.039 1.00 96.75 134 GLN A O 1
ATOM 1040 N N . GLN A 1 135 ? 16.094 0.334 6.177 1.00 96.50 135 GLN A N 1
ATOM 1041 C CA . GLN A 1 135 ? 16.105 -1.041 6.683 1.00 96.50 135 GLN A CA 1
ATOM 1042 C C . GLN A 1 135 ? 14.947 -1.863 6.114 1.00 96.50 135 GLN A C 1
ATOM 1044 O O . GLN A 1 135 ? 15.149 -3.016 5.731 1.00 96.50 135 GLN A O 1
ATOM 1049 N N . LEU A 1 136 ? 13.750 -1.279 6.007 1.00 96.50 136 LEU A N 1
ATOM 1050 C CA . LEU A 1 136 ? 12.596 -1.945 5.410 1.00 96.50 136 LEU A CA 1
ATOM 1051 C C . LEU A 1 136 ? 12.857 -2.299 3.940 1.00 96.50 136 LEU A C 1
ATOM 1053 O O . LEU A 1 136 ? 12.732 -3.467 3.566 1.00 96.50 136 LEU A O 1
ATOM 1057 N N . LEU A 1 137 ? 13.295 -1.328 3.132 1.00 96.19 137 LEU A N 1
ATOM 1058 C CA . LEU A 1 137 ? 13.692 -1.545 1.738 1.00 96.19 137 LEU A CA 1
ATOM 1059 C C . LEU A 1 137 ? 14.777 -2.619 1.629 1.00 96.19 137 LEU A C 1
ATOM 1061 O O . LEU A 1 137 ? 14.649 -3.539 0.824 1.00 96.19 137 LEU A O 1
ATOM 1065 N N . GLN A 1 138 ? 15.807 -2.558 2.474 1.00 96.06 138 GLN A N 1
ATOM 1066 C CA . GLN A 1 138 ? 16.870 -3.557 2.494 1.00 96.06 138 GLN A CA 1
ATOM 1067 C C . GLN A 1 138 ? 16.345 -4.958 2.824 1.00 96.06 138 GLN A C 1
ATOM 1069 O O . GLN A 1 138 ? 16.745 -5.927 2.178 1.00 96.06 138 GLN A O 1
ATOM 1074 N N . SER A 1 139 ? 15.409 -5.069 3.769 1.00 96.81 139 SER A N 1
ATOM 1075 C CA . SER A 1 139 ? 14.778 -6.346 4.104 1.00 96.81 139 SER A CA 1
ATOM 1076 C C . SER A 1 139 ? 14.018 -6.931 2.912 1.00 96.81 139 SER A C 1
ATOM 1078 O O . SER A 1 139 ? 14.089 -8.134 2.679 1.00 96.81 139 SER A O 1
ATOM 1080 N N . TYR A 1 140 ? 13.350 -6.098 2.107 1.00 96.31 140 TYR A N 1
ATOM 1081 C CA . TYR A 1 140 ? 12.656 -6.548 0.901 1.00 96.31 140 TYR A CA 1
ATOM 1082 C C . TYR A 1 140 ? 13.620 -6.957 -0.213 1.00 96.31 140 TYR A C 1
ATOM 1084 O O . TYR A 1 140 ? 13.380 -7.956 -0.889 1.00 96.31 140 TYR A O 1
ATOM 1092 N N . ARG A 1 141 ? 14.747 -6.252 -0.366 1.00 94.56 141 ARG A N 1
ATOM 1093 C CA . ARG A 1 141 ? 15.807 -6.615 -1.325 1.00 94.56 141 ARG A CA 1
ATOM 1094 C C . ARG A 1 141 ? 16.412 -7.994 -1.039 1.00 94.56 141 ARG A C 1
ATOM 1096 O O . ARG A 1 141 ? 16.830 -8.671 -1.969 1.00 94.56 141 ARG A O 1
ATOM 1103 N N . GLN A 1 142 ? 16.453 -8.404 0.230 1.00 91.06 142 GLN A N 1
ATOM 1104 C CA . GLN A 1 142 ? 17.078 -9.653 0.687 1.00 91.06 142 GLN A CA 1
ATOM 1105 C C . GLN A 1 142 ? 16.151 -10.878 0.685 1.00 91.06 142 GLN A C 1
ATOM 1107 O O . GLN A 1 142 ? 16.625 -11.989 0.896 1.00 91.06 142 GLN A O 1
ATOM 1112 N N . ARG A 1 143 ? 14.840 -10.718 0.464 1.00 82.38 143 ARG A N 1
ATOM 1113 C CA . ARG A 1 143 ? 13.860 -11.826 0.493 1.00 82.38 143 ARG A CA 1
ATOM 1114 C C . ARG A 1 143 ? 13.861 -12.706 -0.769 1.00 82.38 143 ARG A C 1
ATOM 1116 O O . ARG A 1 143 ? 12.919 -13.473 -0.960 1.00 82.38 143 ARG A O 1
ATOM 1123 N N . ARG A 1 144 ? 14.875 -12.593 -1.630 1.00 60.66 144 ARG A N 1
ATOM 1124 C CA . ARG A 1 144 ? 15.014 -13.377 -2.863 1.00 60.66 144 ARG A CA 1
ATOM 1125 C C . ARG A 1 144 ? 16.266 -14.230 -2.860 1.00 60.66 144 ARG A C 1
ATOM 1127 O O . ARG A 1 144 ? 17.330 -13.692 -2.490 1.00 60.66 144 ARG A O 1
#

Mean predicted aligned error: 7.6 Å